Protein AF-A0A4Y9QCZ3-F1 (afdb_monomer_lite)

Sequence (158 aa):
MGTSTTGRGMTRALRVITRSAAVALLLSLLAACGGRSVEAYCETFYGEGQELRQQWIDAGNTEDPFAAMGTIFSAPRDLAAFFDRLEKVAPDDIQPDVAQLRDAFQQQADSMGDTAAGMFSNPLGTALGSLAAGMSTSGASQRVDAYTLENCGPPPTN

Radius of gyration: 27.25 Å; chains: 1; bounding box: 44×69×92 Å

Secondary structure (DSSP, 8-state):
---------SSSTHHHHHHHHHHHHHHHHHHTT----HHHHHHHHHHHHHHHHHHHHHHHH-S-HHHHHHHHHHHHHHHHHHHHHHHHHS-TTTHHHHHHHHHHHHHHHHHHHHHHHHTTT-HHHHHHHHHHHHHHHHHHHHHHHHHHHHHH-SPP--

Structure (mmCIF, N/CA/C/O backbone):
data_AF-A0A4Y9QCZ3-F1
#
_entry.id   AF-A0A4Y9QCZ3-F1
#
loop_
_atom_site.group_PDB
_atom_site.id
_atom_site.type_symbol
_atom_site.label_atom_id
_atom_site.label_alt_id
_atom_site.label_comp_id
_atom_site.label_asym_id
_atom_site.label_entity_id
_atom_site.label_seq_id
_atom_site.pdbx_PDB_ins_code
_atom_site.Cartn_x
_atom_site.Cartn_y
_atom_site.Cartn_z
_atom_site.occupancy
_atom_site.B_iso_or_equiv
_atom_site.auth_seq_id
_atom_site.auth_comp_id
_atom_site.auth_asym_id
_atom_site.auth_atom_id
_atom_site.pdbx_PDB_model_num
ATOM 1 N N . MET A 1 1 ? -20.185 -55.389 62.694 1.00 47.50 1 MET A N 1
ATOM 2 C CA . MET A 1 1 ? -19.005 -54.692 62.134 1.00 47.50 1 MET A CA 1
ATOM 3 C C . MET A 1 1 ? -19.308 -54.355 60.686 1.00 47.50 1 MET A C 1
ATOM 5 O O . MET A 1 1 ? -19.681 -55.258 59.955 1.00 47.50 1 MET A O 1
ATOM 9 N N . GLY A 1 2 ? -19.222 -53.079 60.306 1.00 47.50 2 GLY A N 1
ATOM 10 C CA . GLY A 1 2 ? -19.498 -52.617 58.940 1.00 47.50 2 GLY A CA 1
ATOM 11 C C . GLY A 1 2 ? -20.138 -51.230 58.919 1.00 47.50 2 GLY A C 1
ATOM 12 O O . GLY A 1 2 ? -21.310 -51.096 58.593 1.00 47.50 2 GLY A O 1
ATOM 13 N N . THR A 1 3 ? -19.398 -50.203 59.340 1.00 54.97 3 THR A N 1
ATOM 14 C CA . THR A 1 3 ? -19.832 -48.800 59.276 1.00 54.97 3 THR A CA 1
ATOM 15 C C . THR A 1 3 ? -19.581 -48.244 57.876 1.00 54.97 3 THR A C 1
ATOM 17 O O . THR A 1 3 ? -18.432 -48.159 57.445 1.00 54.97 3 THR A O 1
ATOM 20 N N . SER A 1 4 ? -20.654 -47.859 57.184 1.00 48.97 4 SER A N 1
ATOM 21 C CA . SER A 1 4 ? -20.609 -47.143 55.908 1.00 48.97 4 SER A CA 1
ATOM 22 C C . SER A 1 4 ? -20.496 -45.638 56.166 1.00 48.97 4 SER A C 1
ATOM 24 O O . SER A 1 4 ? -21.405 -45.029 56.731 1.00 48.97 4 SER A O 1
ATOM 26 N N . THR A 1 5 ? -19.373 -45.045 55.759 1.00 58.56 5 THR A N 1
ATOM 27 C CA . THR A 1 5 ? -19.117 -43.600 55.814 1.00 58.56 5 THR A CA 1
ATOM 28 C C . THR A 1 5 ? -18.798 -43.124 54.402 1.00 58.56 5 THR A C 1
ATOM 30 O O . THR A 1 5 ? -17.665 -43.244 53.946 1.00 58.56 5 THR A O 1
ATOM 33 N N . THR A 1 6 ? -19.771 -42.582 53.671 1.00 57.72 6 THR A N 1
ATOM 34 C CA . THR A 1 6 ? -19.514 -41.853 52.416 1.00 57.72 6 THR A CA 1
ATOM 35 C C . THR A 1 6 ? -20.620 -40.830 52.194 1.00 57.72 6 THR A C 1
ATOM 37 O O . THR A 1 6 ? -21.767 -41.194 51.969 1.00 57.72 6 THR A O 1
ATOM 40 N N . GLY A 1 7 ? -20.291 -39.538 52.270 1.00 54.94 7 GLY A N 1
ATOM 41 C CA . GLY A 1 7 ? -21.268 -38.492 51.955 1.00 54.94 7 GLY A CA 1
ATOM 42 C C . GLY A 1 7 ? -20.922 -37.104 52.476 1.00 54.94 7 GLY A C 1
ATOM 43 O O . GLY A 1 7 ? -21.735 -36.493 53.165 1.00 54.94 7 GLY A O 1
ATOM 44 N N . ARG A 1 8 ? -19.716 -36.585 52.206 1.00 56.34 8 ARG A N 1
ATOM 45 C CA . ARG A 1 8 ? -19.401 -35.176 52.514 1.00 56.34 8 ARG A CA 1
ATOM 46 C C . ARG A 1 8 ? -18.265 -34.608 51.653 1.00 56.34 8 ARG A C 1
ATOM 48 O O . ARG A 1 8 ? -17.274 -34.122 52.175 1.00 56.34 8 ARG A O 1
ATOM 55 N N . GLY A 1 9 ? -18.392 -34.687 50.327 1.00 48.25 9 GLY A N 1
ATOM 56 C CA . GLY A 1 9 ? -17.386 -34.137 49.397 1.00 48.25 9 GLY A CA 1
ATOM 57 C C . GLY A 1 9 ? -17.922 -33.226 48.288 1.00 48.25 9 GLY A C 1
ATOM 58 O O . GLY A 1 9 ? -17.140 -32.560 47.621 1.00 48.25 9 GLY A O 1
ATOM 59 N N . MET A 1 10 ? -19.240 -33.162 48.072 1.00 53.06 10 MET A N 1
ATOM 60 C CA . MET A 1 10 ? -19.773 -32.718 46.773 1.00 53.06 10 MET A CA 1
ATOM 61 C C . MET A 1 10 ? -20.106 -31.219 46.663 1.00 53.06 10 MET A C 1
ATOM 63 O O . MET A 1 10 ? -20.332 -30.722 45.568 1.00 53.06 10 MET A O 1
ATOM 67 N N . THR A 1 11 ? -20.099 -30.457 47.761 1.00 48.97 11 THR A N 1
ATOM 68 C CA . THR A 1 11 ? -20.532 -29.043 47.748 1.00 48.97 11 THR A CA 1
ATOM 69 C C . THR A 1 11 ? -19.410 -28.020 47.547 1.00 48.97 11 THR A C 1
ATOM 71 O O . THR A 1 11 ? -19.700 -26.858 47.266 1.00 48.97 11 THR A O 1
ATOM 74 N N . ARG A 1 12 ? -18.129 -28.409 47.641 1.00 50.56 12 ARG A N 1
ATOM 75 C CA . ARG A 1 12 ? -16.996 -27.479 47.433 1.00 50.56 12 ARG A CA 1
ATOM 76 C C . ARG A 1 12 ? -16.551 -27.357 45.971 1.00 50.56 12 ARG A C 1
ATOM 78 O O . ARG A 1 12 ? -16.079 -26.293 45.588 1.00 50.56 12 ARG A O 1
ATOM 85 N N . ALA A 1 13 ? -16.770 -28.382 45.145 1.00 47.34 13 ALA A N 1
ATOM 86 C CA . ALA A 1 13 ? -16.398 -28.364 43.726 1.00 47.34 13 ALA A CA 1
ATOM 87 C C . ALA A 1 13 ? -17.282 -27.425 42.876 1.00 47.34 13 ALA A C 1
ATOM 89 O O . ALA A 1 13 ? -16.803 -26.813 41.925 1.00 47.34 13 ALA A O 1
ATOM 90 N N . LEU A 1 14 ? -18.550 -27.228 43.258 1.00 46.38 14 LEU A N 1
ATOM 91 C CA . LEU A 1 14 ? -19.509 -26.439 42.470 1.00 46.38 14 LEU A CA 1
ATOM 92 C C . LEU A 1 14 ? -19.228 -24.920 42.453 1.00 46.38 14 LEU A C 1
ATOM 94 O O . LEU A 1 14 ? -19.628 -24.228 41.519 1.00 46.38 14 LEU A O 1
ATOM 98 N N . ARG A 1 15 ? -18.540 -24.381 43.472 1.00 48.78 15 ARG A N 1
ATOM 99 C CA . ARG A 1 15 ? -18.238 -22.935 43.570 1.00 48.78 15 ARG A CA 1
ATOM 100 C C . ARG A 1 15 ? -16.982 -22.511 42.806 1.00 48.78 15 ARG A C 1
ATOM 102 O O . ARG A 1 15 ? -16.810 -21.326 42.543 1.00 48.78 15 ARG A O 1
ATOM 109 N N . VAL A 1 16 ? -16.105 -23.455 42.465 1.00 49.16 16 VAL A N 1
ATOM 110 C CA . VAL A 1 16 ? -14.864 -23.171 41.724 1.00 49.16 16 VAL A CA 1
ATOM 111 C C . VAL A 1 16 ? -15.146 -23.101 40.221 1.00 49.16 16 VAL A C 1
ATOM 113 O O . VAL A 1 16 ? -14.657 -22.200 39.551 1.00 49.16 16 VAL A O 1
ATOM 116 N N . ILE A 1 17 ? -16.033 -23.963 39.715 1.00 51.03 17 ILE A N 1
ATOM 117 C CA . ILE A 1 17 ? -16.371 -24.057 38.284 1.00 51.03 17 ILE A CA 1
ATOM 118 C C . ILE A 1 17 ? -17.104 -22.798 37.781 1.00 51.03 17 ILE A C 1
ATOM 120 O O . ILE A 1 17 ? -16.872 -22.341 36.664 1.00 51.03 17 ILE A O 1
ATOM 124 N N . THR A 1 18 ? -17.938 -22.175 38.618 1.00 48.78 18 THR A N 1
ATOM 125 C CA . THR A 1 18 ? -18.684 -20.955 38.255 1.00 48.78 18 THR A CA 1
ATOM 126 C C . THR A 1 18 ? -17.809 -19.703 38.155 1.00 48.78 18 THR A C 1
ATOM 128 O O . THR A 1 18 ? -18.135 -18.806 37.382 1.00 48.78 18 THR A O 1
ATOM 131 N N . ARG A 1 19 ? -16.673 -19.632 38.866 1.00 51.31 19 ARG A N 1
ATOM 132 C CA . ARG A 1 19 ? -15.735 -18.498 38.745 1.00 51.31 19 ARG A CA 1
ATOM 133 C C . ARG A 1 19 ? -14.851 -18.586 37.499 1.00 51.31 19 ARG A C 1
ATOM 135 O O . ARG A 1 19 ? -14.507 -17.552 36.939 1.00 51.31 19 ARG A O 1
ATOM 142 N N . SER A 1 20 ? -14.528 -19.793 37.036 1.00 52.75 20 SER A N 1
ATOM 143 C CA . SER A 1 20 ? -13.692 -20.009 35.846 1.00 52.75 20 SER A CA 1
ATOM 144 C C . SER A 1 20 ? -14.410 -19.657 34.538 1.00 52.75 20 SER A C 1
ATOM 146 O O . SER A 1 20 ? -13.792 -19.108 33.630 1.00 52.75 20 SER A O 1
ATOM 148 N N . ALA A 1 21 ? -15.720 -19.911 34.453 1.00 56.31 21 ALA A N 1
ATOM 149 C CA . ALA A 1 21 ? -16.506 -19.618 33.252 1.00 56.31 21 ALA A CA 1
ATOM 150 C C . ALA A 1 21 ? -16.6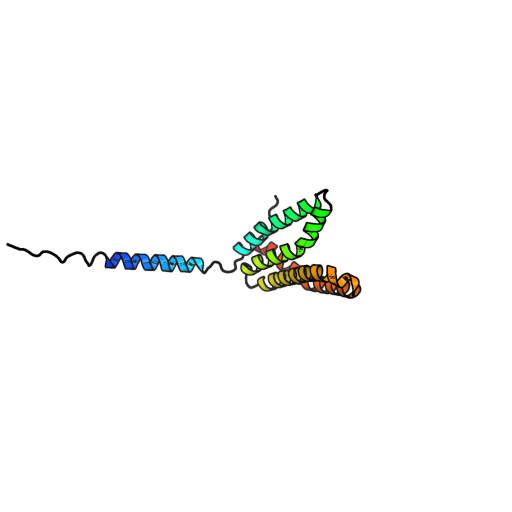58 -18.107 32.982 1.00 56.31 21 ALA A C 1
ATOM 152 O O . ALA A 1 21 ? -16.620 -17.683 31.831 1.00 56.31 21 ALA A O 1
ATOM 153 N N . ALA A 1 22 ? -16.767 -17.282 34.030 1.00 57.75 22 ALA A N 1
ATOM 154 C CA . ALA A 1 22 ? -16.895 -15.830 33.884 1.00 57.75 22 ALA A CA 1
ATOM 155 C C . ALA A 1 22 ? -15.605 -15.168 33.361 1.00 57.75 22 ALA A C 1
ATOM 157 O O . ALA A 1 22 ? -15.672 -14.242 32.558 1.00 57.75 22 ALA A O 1
ATOM 158 N N . VAL A 1 23 ? -14.431 -15.666 33.767 1.00 61.34 23 VAL A N 1
ATOM 159 C CA . VAL A 1 23 ? -13.128 -15.138 33.318 1.00 61.34 23 VAL A CA 1
ATOM 160 C C . VAL A 1 23 ? -12.856 -15.493 31.854 1.00 61.34 23 VAL A C 1
ATOM 162 O O . VAL A 1 23 ? -12.393 -14.642 31.100 1.00 61.34 23 VAL A O 1
ATOM 165 N N . ALA A 1 24 ? -13.201 -16.712 31.428 1.00 60.84 24 ALA A N 1
ATOM 166 C CA . ALA A 1 24 ? -13.066 -17.119 30.029 1.00 60.84 24 ALA A CA 1
ATOM 167 C C . ALA A 1 24 ? -13.975 -16.296 29.097 1.00 60.84 24 ALA A C 1
ATOM 169 O O . ALA A 1 24 ? -13.529 -15.884 28.031 1.00 60.84 24 ALA A O 1
ATOM 170 N N . LEU A 1 25 ? -15.207 -15.993 29.528 1.00 61.00 25 LEU A N 1
ATOM 171 C CA . LEU A 1 25 ? -16.157 -15.195 28.746 1.00 61.00 25 LEU A CA 1
ATOM 172 C C . LEU A 1 25 ? -15.702 -13.729 28.587 1.00 61.00 25 LEU A C 1
ATOM 174 O O . LEU A 1 25 ? -15.846 -13.152 27.509 1.00 61.00 25 LEU A O 1
ATOM 178 N N . LEU A 1 26 ? -15.105 -13.147 29.635 1.00 57.56 26 LEU A N 1
ATOM 179 C CA . LEU A 1 26 ? -14.516 -11.803 29.597 1.00 57.56 26 LEU A CA 1
ATOM 180 C C . LEU A 1 26 ? -13.281 -11.731 28.686 1.00 57.56 26 LEU A C 1
ATOM 182 O O . LEU A 1 26 ? -13.152 -10.772 27.937 1.00 57.56 26 LEU A O 1
ATOM 186 N N . LEU A 1 27 ? -12.419 -12.752 28.672 1.00 57.38 27 LEU A N 1
ATOM 187 C CA . LEU A 1 27 ? -11.259 -12.805 27.768 1.00 57.38 27 LEU A CA 1
ATOM 188 C C . LEU A 1 27 ? -11.662 -12.924 26.287 1.00 57.38 27 LEU A C 1
ATOM 190 O O . LEU A 1 27 ? -11.015 -12.324 25.432 1.00 57.38 27 LEU A O 1
ATOM 194 N N . SER A 1 28 ? -12.757 -13.622 25.971 1.00 57.00 28 SER A N 1
ATOM 195 C CA . SER A 1 28 ? -13.277 -13.699 24.595 1.00 57.00 28 SER A CA 1
ATOM 196 C C . SER A 1 28 ? -13.899 -12.393 24.082 1.00 57.00 28 SER A C 1
ATOM 198 O O . SER A 1 28 ? -13.921 -12.175 22.874 1.00 57.00 28 SER A O 1
ATOM 200 N N . LEU A 1 29 ? -14.357 -11.500 24.969 1.00 55.22 29 LEU A N 1
ATOM 201 C CA . LEU A 1 29 ? -14.878 -10.182 24.580 1.00 55.22 29 LEU A CA 1
ATOM 202 C C . LEU A 1 29 ? -13.762 -9.201 24.179 1.00 55.22 29 LEU A C 1
ATOM 204 O O . LEU A 1 29 ? -14.001 -8.341 23.337 1.00 55.22 29 LEU A O 1
ATOM 208 N N . LEU A 1 30 ? -12.538 -9.356 24.705 1.00 54.28 30 LEU A N 1
ATOM 209 C CA . LEU A 1 30 ? -11.392 -8.541 24.273 1.00 54.28 30 LEU A CA 1
ATOM 210 C C . LEU A 1 30 ? -10.852 -8.952 22.894 1.00 54.28 30 LEU A C 1
ATOM 212 O O . LEU A 1 30 ? -10.361 -8.099 22.162 1.00 54.28 30 LEU A O 1
ATOM 216 N N . ALA A 1 31 ? -10.984 -10.222 22.500 1.00 53.66 31 ALA A N 1
ATOM 217 C CA . ALA A 1 31 ? -10.540 -10.690 21.182 1.00 53.66 31 ALA A CA 1
ATOM 218 C C . ALA A 1 31 ? -11.441 -10.210 20.024 1.00 53.66 31 ALA A C 1
ATOM 220 O O . ALA A 1 31 ? -11.013 -10.203 18.874 1.00 53.66 31 ALA A O 1
ATOM 221 N N . ALA A 1 32 ? -12.676 -9.789 20.315 1.00 50.22 32 ALA A N 1
ATOM 222 C CA . ALA A 1 32 ? -13.618 -9.267 19.321 1.00 50.22 32 ALA A CA 1
ATOM 223 C C . ALA A 1 32 ? -13.514 -7.743 19.119 1.00 50.22 32 ALA A C 1
ATOM 225 O O . ALA A 1 32 ? -14.195 -7.192 18.259 1.00 50.22 32 ALA A O 1
ATOM 226 N N . CYS A 1 33 ? -12.655 -7.066 19.889 1.00 55.09 33 CYS A N 1
ATOM 227 C CA . CYS A 1 33 ? -12.417 -5.627 19.798 1.00 55.09 33 CYS A CA 1
ATOM 228 C C . CYS A 1 33 ? -11.114 -5.295 19.046 1.00 55.09 33 CYS A C 1
ATOM 230 O O . CYS A 1 33 ? -10.560 -4.217 19.219 1.00 55.09 33 CYS A O 1
ATOM 232 N N . GLY A 1 34 ? -10.629 -6.206 18.192 1.00 57.81 34 GLY A N 1
ATOM 233 C CA . GLY A 1 34 ? -9.600 -5.931 17.175 1.00 57.81 34 GLY A CA 1
ATOM 234 C C . GLY A 1 34 ? -10.177 -5.214 15.949 1.00 57.81 34 GLY A C 1
ATOM 235 O O . GLY A 1 34 ? -9.813 -5.517 14.817 1.00 57.81 34 GLY A O 1
ATOM 236 N N . GLY A 1 35 ? -11.168 -4.353 16.181 1.00 67.50 35 GLY A N 1
ATOM 237 C CA . GLY A 1 35 ? -11.879 -3.605 15.160 1.00 67.50 35 GLY A CA 1
ATOM 238 C C . GLY A 1 35 ? -11.122 -2.327 14.855 1.00 67.50 35 GLY A C 1
ATOM 239 O O . GLY A 1 35 ? -10.744 -1.614 15.779 1.00 67.50 35 GLY A O 1
ATOM 240 N N . ARG A 1 36 ? -10.897 -2.098 13.561 1.00 84.31 36 ARG A N 1
ATOM 241 C CA . ARG A 1 36 ? -10.605 -0.814 12.916 1.00 84.31 36 ARG A CA 1
ATOM 242 C C . ARG A 1 36 ? -10.348 0.346 13.880 1.00 84.31 36 ARG A C 1
ATOM 244 O O . ARG A 1 36 ? -11.278 0.876 14.488 1.00 84.31 36 ARG A O 1
ATOM 251 N N . SER A 1 37 ? -9.090 0.740 14.012 1.00 92.44 37 SER A N 1
ATOM 252 C CA . SER A 1 37 ? -8.679 1.821 14.901 1.00 92.44 37 SER A CA 1
ATOM 253 C C . SER A 1 37 ? -7.581 2.647 14.253 1.00 92.44 37 SER A C 1
ATOM 255 O O . SER A 1 37 ? -6.821 2.149 13.424 1.00 92.44 37 SER A O 1
ATOM 257 N N . VAL A 1 38 ? -7.492 3.916 14.652 1.00 92.94 38 VAL A N 1
ATOM 258 C CA . VAL A 1 38 ? -6.416 4.811 14.216 1.00 92.94 38 VAL A CA 1
ATOM 259 C C . VAL A 1 38 ? -5.053 4.209 14.558 1.00 92.94 38 VAL A C 1
ATOM 261 O O . VAL A 1 38 ? -4.174 4.175 13.708 1.00 92.94 38 VAL A O 1
ATOM 264 N N . GLU A 1 39 ? -4.903 3.655 15.764 1.00 91.25 39 GLU A N 1
ATOM 265 C CA . GLU A 1 39 ? -3.657 3.027 16.214 1.00 91.25 39 GLU A CA 1
ATOM 266 C C . GLU A 1 39 ? -3.224 1.882 15.282 1.00 91.25 39 GLU A C 1
ATOM 268 O O . GLU A 1 39 ? -2.101 1.879 14.783 1.00 91.25 39 GLU A O 1
ATOM 273 N N . ALA A 1 40 ? -4.137 0.946 14.983 1.00 92.00 40 ALA A N 1
ATOM 274 C CA . ALA A 1 40 ? -3.853 -0.201 14.121 1.00 92.00 40 ALA A CA 1
ATOM 275 C C . ALA A 1 40 ? -3.602 0.222 12.666 1.00 92.00 40 ALA A C 1
ATOM 277 O O . ALA A 1 40 ? -2.757 -0.360 11.981 1.00 92.00 40 ALA A O 1
ATOM 278 N N . TYR A 1 41 ? -4.309 1.255 12.199 1.00 93.94 41 TYR A N 1
ATOM 279 C CA . TYR A 1 41 ? -4.061 1.876 10.904 1.00 93.94 41 TYR A CA 1
ATOM 280 C C . TYR A 1 41 ? -2.645 2.460 10.830 1.00 93.94 41 TYR A C 1
ATOM 282 O O . TYR A 1 41 ? -1.902 2.117 9.914 1.00 93.94 41 TYR A O 1
ATOM 290 N N . CYS A 1 42 ? -2.240 3.281 11.802 1.00 93.19 42 CYS A N 1
ATOM 291 C CA . CYS A 1 42 ? -0.922 3.914 11.822 1.00 93.19 42 CYS A CA 1
ATOM 292 C C . CYS A 1 42 ? 0.214 2.889 11.960 1.00 93.19 42 CYS A C 1
ATOM 294 O O . CYS A 1 42 ? 1.231 3.007 11.273 1.00 93.19 42 CYS A O 1
ATOM 296 N N . GLU A 1 43 ? 0.031 1.863 12.799 1.00 92.19 43 GLU A N 1
ATOM 297 C CA . GLU A 1 43 ? 0.976 0.750 12.942 1.00 92.19 43 GLU A CA 1
ATOM 298 C C . GLU A 1 43 ? 1.161 0.007 11.614 1.00 92.19 43 GLU A C 1
ATOM 300 O O . GLU A 1 43 ? 2.291 -0.216 11.184 1.00 92.19 43 GLU A O 1
ATOM 305 N N . THR A 1 44 ? 0.067 -0.305 10.917 1.00 92.38 44 THR A N 1
ATOM 306 C CA . THR A 1 44 ? 0.127 -0.978 9.610 1.00 92.38 44 THR A CA 1
ATOM 307 C C . THR A 1 44 ? 0.763 -0.075 8.553 1.00 92.38 44 THR A C 1
ATOM 309 O O . THR A 1 44 ? 1.639 -0.511 7.806 1.00 92.38 44 THR A O 1
ATOM 312 N N . PHE A 1 45 ? 0.369 1.203 8.508 1.00 91.50 45 PHE A N 1
ATOM 313 C CA . PHE A 1 45 ? 0.842 2.156 7.508 1.00 91.50 45 PHE A CA 1
ATOM 314 C C . PHE A 1 45 ? 2.350 2.402 7.611 1.00 91.50 45 PHE A C 1
ATOM 316 O O . PHE A 1 45 ? 3.046 2.385 6.596 1.00 91.50 45 PHE A O 1
ATOM 323 N N . TYR A 1 46 ? 2.877 2.616 8.820 1.00 89.81 46 TYR A N 1
ATOM 324 C CA . TYR A 1 46 ? 4.309 2.860 9.010 1.00 89.81 46 TYR A CA 1
ATOM 325 C C . TYR A 1 46 ? 5.137 1.599 9.201 1.00 89.81 46 TYR A C 1
ATOM 327 O O . TYR A 1 46 ? 6.302 1.613 8.823 1.00 89.81 46 TYR A O 1
ATOM 335 N N . GLY A 1 47 ? 4.580 0.521 9.746 1.00 88.31 47 GLY A N 1
ATOM 336 C CA . GLY A 1 47 ? 5.287 -0.749 9.865 1.00 88.31 47 GLY A CA 1
ATOM 337 C C . GLY A 1 47 ? 5.498 -1.379 8.493 1.00 88.31 47 GLY A C 1
ATOM 338 O O . GLY A 1 47 ? 6.614 -1.421 7.976 1.00 88.31 47 GLY A O 1
ATOM 339 N N . GLU A 1 48 ? 4.410 -1.815 7.862 1.00 87.94 48 GLU A N 1
ATOM 340 C CA . GLU A 1 48 ? 4.488 -2.514 6.578 1.00 87.94 48 GLU A CA 1
ATOM 341 C C . GLU A 1 48 ? 4.837 -1.571 5.419 1.00 87.94 48 GLU A C 1
ATOM 343 O O . GLU A 1 48 ? 5.582 -1.941 4.510 1.00 87.94 48 GLU A O 1
ATOM 348 N N . GLY A 1 49 ? 4.336 -0.332 5.446 1.00 83.19 49 GLY A N 1
ATOM 349 C CA . GLY A 1 49 ? 4.604 0.637 4.383 1.00 83.19 49 GLY A CA 1
ATOM 350 C C . GLY A 1 49 ? 6.070 1.076 4.322 1.00 83.19 49 GLY A C 1
ATOM 351 O O . GLY A 1 49 ? 6.566 1.383 3.235 1.00 83.19 49 GLY A O 1
ATOM 352 N N . GLN A 1 50 ? 6.795 1.074 5.449 1.00 84.62 50 GLN A N 1
ATOM 353 C CA . GLN A 1 50 ? 8.241 1.320 5.434 1.00 84.62 50 GLN A CA 1
ATOM 354 C C . GLN A 1 50 ? 9.019 0.154 4.840 1.00 84.62 50 GLN A C 1
ATOM 356 O O . GLN A 1 50 ? 9.937 0.398 4.059 1.00 84.62 50 GLN A O 1
ATOM 361 N N . GLU A 1 51 ? 8.648 -1.085 5.165 1.00 85.31 51 GLU A N 1
ATOM 362 C CA . GLU A 1 51 ? 9.279 -2.260 4.565 1.00 85.31 51 GLU A CA 1
ATOM 363 C C . GLU A 1 51 ? 9.107 -2.235 3.045 1.00 85.31 51 GLU A C 1
ATOM 365 O O . GLU A 1 51 ? 10.085 -2.347 2.305 1.00 85.31 51 GLU A O 1
ATOM 370 N N . LEU A 1 52 ? 7.881 -1.973 2.579 1.00 84.12 52 LEU A N 1
ATOM 371 C CA . LEU A 1 52 ? 7.593 -1.831 1.158 1.00 84.12 52 LEU A CA 1
ATOM 372 C C . LEU A 1 52 ? 8.431 -0.702 0.543 1.00 84.12 52 LEU A C 1
ATOM 374 O O . LEU A 1 52 ? 9.104 -0.901 -0.459 1.00 84.12 52 LEU A O 1
ATOM 378 N N . ARG A 1 53 ? 8.474 0.482 1.164 1.00 82.19 53 ARG A N 1
ATOM 379 C CA . ARG A 1 53 ? 9.293 1.600 0.673 1.00 82.19 53 ARG A CA 1
ATOM 380 C C . ARG A 1 53 ? 10.773 1.230 0.571 1.00 82.19 53 ARG A C 1
ATOM 382 O O . ARG A 1 53 ? 11.407 1.588 -0.419 1.00 82.19 53 ARG A O 1
ATOM 389 N N . GLN A 1 54 ? 11.316 0.533 1.564 1.00 85.31 54 GLN A N 1
ATOM 390 C CA . GLN A 1 54 ? 12.719 0.137 1.568 1.00 85.31 54 GLN A CA 1
ATOM 391 C C . GLN A 1 54 ? 13.018 -0.854 0.444 1.00 85.31 54 GLN A C 1
ATOM 393 O O . GLN A 1 54 ? 13.974 -0.643 -0.294 1.00 85.31 54 GLN A O 1
ATOM 398 N N . GLN A 1 55 ? 12.153 -1.853 0.231 1.00 84.44 55 GLN A N 1
ATOM 399 C CA . GLN A 1 55 ? 12.287 -2.797 -0.885 1.00 84.44 55 GLN A CA 1
ATOM 400 C C . GLN A 1 55 ? 12.364 -2.077 -2.240 1.00 84.44 55 GLN A C 1
ATOM 402 O O . GLN A 1 55 ? 13.130 -2.471 -3.118 1.00 84.44 55 GLN A O 1
ATOM 407 N N . TRP A 1 56 ? 11.608 -0.991 -2.411 1.00 80.50 56 TRP A N 1
ATOM 408 C CA . TRP A 1 56 ? 11.620 -0.205 -3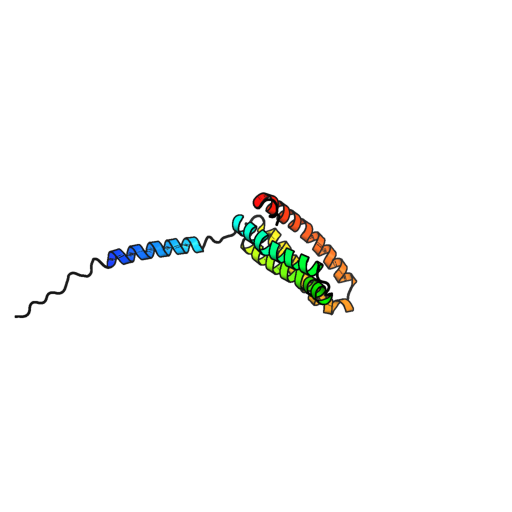.644 1.00 80.50 56 TRP A CA 1
ATOM 409 C C . TRP A 1 56 ? 12.846 0.700 -3.767 1.00 80.50 56 TRP A C 1
ATOM 411 O O . TRP A 1 56 ? 13.376 0.852 -4.866 1.00 80.50 56 TRP A O 1
ATOM 421 N N . ILE A 1 57 ? 13.317 1.288 -2.662 1.00 82.75 57 ILE A N 1
ATOM 422 C CA . ILE A 1 57 ? 14.587 2.029 -2.631 1.00 82.75 57 ILE A CA 1
ATOM 423 C C . ILE A 1 57 ? 15.736 1.090 -3.008 1.00 82.75 57 ILE A C 1
ATOM 425 O O . ILE A 1 57 ? 16.549 1.427 -3.867 1.00 82.75 57 ILE A O 1
ATOM 429 N N . ASP A 1 58 ? 15.775 -0.103 -2.421 1.00 84.56 58 ASP A N 1
ATOM 430 C CA . ASP A 1 58 ? 16.802 -1.110 -2.685 1.00 84.56 58 ASP A CA 1
ATOM 431 C C . ASP A 1 58 ? 16.750 -1.584 -4.144 1.00 84.56 58 ASP A C 1
ATOM 433 O O . ASP A 1 58 ? 17.784 -1.662 -4.809 1.00 84.56 58 ASP A O 1
ATOM 437 N N . ALA A 1 59 ? 15.548 -1.801 -4.689 1.00 81.56 59 ALA A N 1
ATOM 438 C CA . ALA A 1 59 ? 15.360 -2.114 -6.104 1.00 81.56 59 ALA A CA 1
ATOM 439 C C . ALA A 1 59 ? 15.748 -0.960 -7.043 1.00 81.56 59 ALA A C 1
ATOM 441 O O . ALA A 1 59 ? 16.158 -1.209 -8.171 1.00 81.56 59 ALA A O 1
ATOM 442 N N . GLY A 1 60 ? 15.648 0.296 -6.602 1.00 78.56 60 GLY A N 1
ATOM 443 C CA . GLY A 1 60 ? 16.139 1.455 -7.353 1.00 78.56 60 GLY A CA 1
ATOM 444 C C . GLY A 1 60 ? 17.665 1.598 -7.331 1.00 78.56 60 GLY A C 1
ATOM 445 O O . GLY A 1 60 ? 18.234 2.196 -8.241 1.00 78.56 60 GLY A O 1
ATOM 446 N N . ASN A 1 61 ? 18.324 1.034 -6.316 1.00 84.38 61 ASN A N 1
ATOM 447 C CA . ASN A 1 61 ? 19.777 1.072 -6.135 1.00 84.38 61 ASN A CA 1
ATOM 448 C C . ASN A 1 61 ? 20.498 -0.170 -6.686 1.00 84.38 61 ASN A C 1
ATOM 450 O O . ASN A 1 61 ? 21.728 -0.211 -6.677 1.00 84.38 61 ASN A O 1
ATOM 454 N N . THR A 1 62 ? 19.765 -1.194 -7.131 1.00 82.44 62 THR A N 1
ATOM 455 C CA . THR A 1 62 ? 20.366 -2.416 -7.676 1.00 82.44 62 THR A CA 1
ATOM 456 C C . THR A 1 62 ? 20.982 -2.173 -9.056 1.00 82.44 62 THR A C 1
ATOM 458 O O . THR A 1 62 ? 20.397 -1.509 -9.912 1.00 82.44 62 THR A O 1
ATOM 461 N N . GLU A 1 63 ? 22.157 -2.754 -9.301 1.00 85.56 63 GLU A N 1
ATOM 462 C CA . GLU A 1 63 ? 22.793 -2.752 -10.627 1.00 85.56 63 GLU A CA 1
ATOM 463 C C . GLU A 1 63 ? 22.208 -3.837 -11.554 1.00 85.56 63 GLU A C 1
ATOM 465 O O . GLU A 1 63 ? 22.523 -3.862 -12.744 1.00 85.56 63 GLU A O 1
ATOM 470 N N . ASP A 1 64 ? 21.357 -4.732 -11.032 1.00 84.06 64 ASP A N 1
ATOM 471 C CA . ASP A 1 64 ? 20.710 -5.791 -11.811 1.00 84.06 64 ASP A CA 1
ATOM 472 C C . ASP A 1 64 ? 19.407 -5.292 -12.473 1.00 84.06 64 ASP A C 1
ATOM 474 O O . ASP A 1 64 ? 18.377 -5.140 -11.802 1.00 84.06 64 ASP A O 1
ATOM 478 N N . PRO A 1 65 ? 19.394 -5.096 -13.805 1.00 73.81 65 PRO A N 1
ATOM 479 C CA . PRO A 1 65 ? 18.218 -4.599 -14.508 1.00 73.81 65 PRO A CA 1
ATOM 480 C C . PRO A 1 65 ? 17.027 -5.566 -14.451 1.00 73.81 65 PRO A C 1
ATOM 482 O O . PRO A 1 65 ? 15.884 -5.116 -14.528 1.00 73.81 65 PRO A O 1
ATOM 485 N N . PHE A 1 66 ? 17.249 -6.878 -14.301 1.00 76.00 66 PHE A N 1
ATOM 486 C CA . PHE A 1 66 ? 16.159 -7.851 -14.189 1.00 76.00 66 PHE A CA 1
ATOM 487 C C . PHE A 1 66 ? 15.520 -7.827 -12.803 1.00 76.00 66 PHE A C 1
ATOM 489 O O . PHE A 1 66 ? 14.298 -7.951 -12.702 1.00 76.00 66 PHE A O 1
ATOM 496 N N . ALA A 1 67 ? 16.316 -7.614 -11.753 1.00 76.38 67 ALA A N 1
ATOM 497 C CA . ALA A 1 67 ? 15.806 -7.430 -10.397 1.00 76.38 67 ALA A CA 1
ATOM 498 C C . ALA A 1 67 ? 14.961 -6.151 -10.294 1.00 76.38 67 ALA A C 1
ATOM 500 O O . ALA A 1 67 ? 13.816 -6.211 -9.848 1.00 76.38 67 ALA A O 1
ATOM 501 N N . ALA A 1 68 ? 15.475 -5.024 -10.803 1.00 76.44 68 ALA A N 1
ATOM 502 C CA . ALA A 1 68 ? 14.738 -3.760 -10.847 1.00 76.44 68 ALA A CA 1
ATOM 503 C C . ALA A 1 68 ? 13.414 -3.900 -11.619 1.00 76.44 68 ALA A C 1
ATOM 505 O O . ALA A 1 68 ? 12.360 -3.446 -11.171 1.00 76.44 68 ALA A O 1
ATOM 506 N N . MET A 1 69 ? 13.449 -4.586 -12.766 1.00 70.25 69 MET A N 1
ATOM 507 C CA . MET A 1 69 ? 12.262 -4.826 -13.582 1.00 70.25 69 MET A CA 1
ATOM 508 C C . MET A 1 69 ? 11.241 -5.728 -12.869 1.00 70.25 69 MET A C 1
ATOM 510 O O . MET A 1 69 ? 10.045 -5.449 -12.920 1.00 70.25 69 MET A O 1
ATOM 514 N N . GLY A 1 70 ? 11.692 -6.770 -12.164 1.00 76.06 70 GLY A N 1
ATOM 515 C CA . GLY A 1 70 ? 10.832 -7.637 -11.356 1.00 76.06 70 GLY A CA 1
ATOM 516 C C . GLY A 1 70 ? 10.063 -6.870 -10.278 1.00 76.06 70 GLY A C 1
ATOM 517 O O . GLY A 1 70 ? 8.848 -7.033 -10.176 1.00 76.06 70 GLY A O 1
ATOM 518 N N . THR A 1 71 ? 10.737 -5.975 -9.550 1.00 79.00 71 THR A N 1
ATOM 519 C CA . THR A 1 71 ? 10.096 -5.123 -8.534 1.00 79.00 71 THR A CA 1
ATOM 520 C C . THR A 1 71 ? 9.082 -4.159 -9.146 1.00 79.00 71 THR A C 1
ATOM 522 O O . THR A 1 71 ? 8.002 -3.979 -8.595 1.00 79.00 71 THR A O 1
ATOM 525 N N . ILE A 1 72 ? 9.368 -3.581 -10.318 1.00 74.12 72 ILE A N 1
ATOM 526 C CA . ILE A 1 72 ? 8.417 -2.700 -11.023 1.00 74.12 72 ILE A CA 1
ATOM 527 C C . ILE A 1 72 ? 7.150 -3.458 -11.455 1.00 74.12 72 ILE A C 1
ATOM 529 O O . ILE A 1 72 ? 6.063 -2.879 -11.481 1.00 74.12 72 ILE A O 1
ATOM 533 N N . PHE A 1 73 ? 7.263 -4.745 -11.795 1.00 76.81 73 PHE A N 1
ATOM 534 C CA . PHE A 1 73 ? 6.107 -5.563 -12.168 1.00 76.81 73 PHE A CA 1
ATOM 535 C C . PHE A 1 73 ? 5.323 -6.105 -10.963 1.00 76.81 73 PHE A C 1
ATOM 537 O O . PHE A 1 73 ? 4.108 -6.276 -11.075 1.00 76.81 73 PHE A O 1
ATOM 544 N N . SER A 1 74 ? 5.968 -6.378 -9.823 1.00 83.38 74 SER A N 1
ATOM 545 C CA . SER A 1 74 ? 5.272 -6.834 -8.605 1.00 83.38 74 SER A CA 1
ATOM 546 C C . SER A 1 74 ? 4.625 -5.684 -7.833 1.00 83.38 74 SER A C 1
ATOM 548 O O . SER A 1 74 ? 3.572 -5.857 -7.223 1.00 83.38 74 SER A O 1
ATOM 550 N N . ALA A 1 75 ? 5.213 -4.499 -7.948 1.00 85.00 75 ALA A N 1
ATOM 551 C CA . ALA A 1 75 ? 4.848 -3.250 -7.307 1.00 85.00 75 ALA A CA 1
ATOM 552 C C . ALA A 1 75 ? 3.335 -3.003 -7.121 1.00 85.00 75 ALA A C 1
ATOM 554 O O . ALA A 1 75 ? 2.906 -2.804 -5.981 1.00 85.00 75 ALA A O 1
ATOM 555 N N . PRO A 1 76 ? 2.485 -3.034 -8.170 1.00 86.44 76 PRO A N 1
ATOM 556 C CA . PRO A 1 76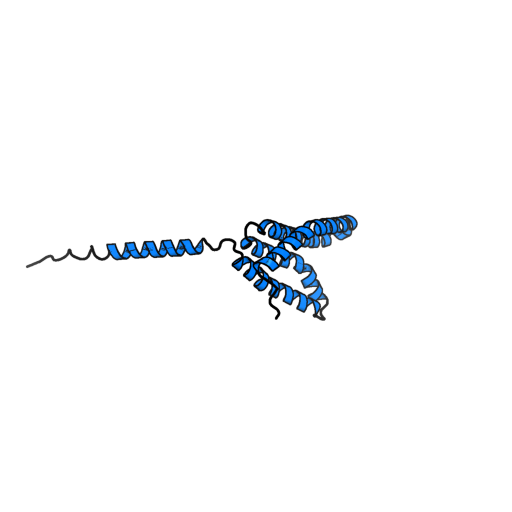 ? 1.054 -2.786 -7.989 1.00 86.44 76 PRO A CA 1
ATOM 557 C C . PRO A 1 76 ? 0.353 -3.884 -7.189 1.00 86.44 76 PRO A C 1
ATOM 559 O O . PRO A 1 76 ? -0.559 -3.594 -6.424 1.00 86.44 76 PRO A O 1
ATOM 562 N N . ARG A 1 77 ? 0.787 -5.143 -7.319 1.00 89.00 77 ARG A N 1
ATOM 563 C CA . ARG A 1 77 ? 0.232 -6.259 -6.543 1.00 89.00 77 ARG A CA 1
ATOM 564 C C . ARG A 1 77 ? 0.623 -6.151 -5.073 1.00 89.00 77 ARG A C 1
ATOM 566 O O . ARG A 1 77 ? -0.223 -6.368 -4.210 1.00 89.00 77 ARG A O 1
ATOM 573 N N . ASP A 1 78 ? 1.873 -5.795 -4.799 1.00 90.56 78 ASP A N 1
ATOM 574 C CA . ASP A 1 78 ? 2.361 -5.626 -3.431 1.00 90.56 78 ASP A CA 1
ATOM 575 C C . ASP A 1 78 ? 1.648 -4.443 -2.750 1.00 90.56 78 ASP A C 1
ATOM 577 O O . ASP A 1 78 ? 1.213 -4.554 -1.603 1.00 90.56 78 ASP A O 1
ATOM 581 N N . LEU A 1 79 ? 1.413 -3.350 -3.490 1.00 89.19 79 LEU A N 1
ATOM 582 C CA . LEU A 1 79 ? 0.595 -2.223 -3.033 1.00 89.19 79 LEU A CA 1
ATOM 583 C C . LEU A 1 79 ? -0.868 -2.618 -2.807 1.00 89.19 79 LEU A C 1
ATOM 585 O O . LEU A 1 79 ? -1.425 -2.275 -1.768 1.00 89.19 79 LEU A O 1
ATOM 589 N N . ALA A 1 80 ? -1.495 -3.364 -3.720 1.00 93.06 80 ALA A N 1
ATOM 590 C CA . ALA A 1 80 ? -2.868 -3.841 -3.539 1.00 93.06 80 ALA A CA 1
ATOM 591 C C . ALA A 1 80 ? -3.004 -4.698 -2.269 1.00 93.06 80 ALA A C 1
ATOM 593 O O . ALA A 1 80 ? -3.935 -4.506 -1.489 1.00 93.06 80 ALA A O 1
ATOM 594 N N . ALA A 1 81 ? -2.042 -5.591 -2.015 1.00 94.25 81 ALA A N 1
ATOM 595 C CA . ALA A 1 81 ? -2.006 -6.403 -0.802 1.00 94.25 81 ALA A CA 1
ATOM 596 C C . ALA A 1 81 ? -1.796 -5.560 0.469 1.00 94.25 81 ALA A C 1
ATOM 598 O O . ALA A 1 81 ? -2.435 -5.819 1.489 1.00 94.25 81 ALA A O 1
ATOM 599 N N . PHE A 1 82 ? -0.935 -4.541 0.411 1.00 94.19 82 PHE A N 1
ATOM 600 C CA . PHE A 1 82 ? -0.750 -3.586 1.504 1.00 94.19 82 PHE A CA 1
ATOM 601 C C . PHE A 1 82 ? -2.048 -2.826 1.814 1.00 94.19 82 PHE A C 1
ATOM 603 O O . PHE A 1 82 ? -2.494 -2.813 2.961 1.00 94.19 82 PHE A O 1
ATOM 610 N N . PHE A 1 83 ? -2.702 -2.252 0.800 1.00 94.94 83 PHE A N 1
ATOM 611 C CA . PHE A 1 83 ? -3.944 -1.503 0.991 1.00 94.94 83 PHE A CA 1
ATOM 612 C C . PHE A 1 83 ? -5.117 -2.395 1.427 1.00 94.94 83 PHE A C 1
ATOM 614 O O . PHE A 1 83 ? -5.946 -1.936 2.204 1.00 94.94 83 PHE A O 1
ATOM 621 N N . ASP A 1 84 ? -5.165 -3.671 1.030 1.00 95.94 84 ASP A N 1
ATOM 622 C CA . ASP A 1 84 ? -6.137 -4.647 1.556 1.00 95.94 84 ASP A CA 1
ATOM 623 C C . ASP A 1 84 ? -5.967 -4.887 3.067 1.00 95.94 84 ASP A C 1
ATOM 625 O O . ASP A 1 84 ? -6.950 -4.956 3.811 1.00 95.94 84 ASP A O 1
ATOM 629 N N . ARG A 1 85 ? -4.725 -4.988 3.557 1.00 94.31 85 ARG A N 1
ATOM 630 C CA . ARG A 1 85 ? -4.462 -5.100 5.001 1.00 94.31 85 ARG A CA 1
ATOM 631 C C . ARG A 1 85 ? -4.791 -3.804 5.727 1.00 94.31 85 ARG A C 1
ATOM 633 O O . ARG A 1 85 ? -5.467 -3.843 6.754 1.00 94.31 85 ARG A O 1
ATOM 640 N N . LEU A 1 86 ? -4.393 -2.672 5.154 1.00 93.75 86 LEU A N 1
ATOM 641 C CA . LEU A 1 86 ? -4.678 -1.353 5.701 1.00 93.75 86 LEU A CA 1
ATOM 642 C C . LEU A 1 86 ? -6.189 -1.096 5.809 1.00 93.75 86 LEU A C 1
ATOM 644 O O . LEU A 1 86 ? -6.655 -0.605 6.827 1.00 93.75 86 LEU A O 1
ATOM 648 N N . GLU A 1 87 ? -6.984 -1.493 4.816 1.00 95.88 87 GLU A N 1
ATOM 649 C CA . GLU A 1 87 ? -8.445 -1.341 4.812 1.00 95.88 87 GLU A CA 1
ATOM 650 C C . GLU A 1 87 ? -9.136 -2.135 5.932 1.00 95.88 87 GLU A C 1
ATOM 652 O O . GLU A 1 87 ? -10.155 -1.708 6.484 1.00 95.88 87 GLU A O 1
ATOM 657 N N . LYS A 1 88 ? -8.595 -3.304 6.291 1.00 94.94 88 LYS A N 1
ATOM 658 C CA . LYS A 1 88 ? -9.145 -4.142 7.370 1.00 94.94 88 LYS A CA 1
ATOM 659 C C . LYS A 1 88 ? -9.019 -3.473 8.734 1.00 94.94 88 LYS A C 1
ATOM 661 O O . LYS A 1 88 ? -9.870 -3.705 9.593 1.00 94.94 88 LYS A O 1
ATOM 666 N N . VAL A 1 89 ? -7.999 -2.637 8.911 1.00 95.62 89 VAL A N 1
ATOM 667 C CA . VAL A 1 89 ? -7.731 -1.893 10.149 1.00 95.62 89 VAL A CA 1
ATOM 668 C C . VAL A 1 89 ? -8.105 -0.411 10.061 1.00 95.62 89 VAL A C 1
ATOM 670 O O . VAL A 1 89 ? -8.141 0.261 11.089 1.00 95.62 89 VAL A O 1
ATOM 673 N N . ALA A 1 90 ? -8.417 0.094 8.866 1.00 95.62 90 ALA A N 1
ATOM 674 C CA . ALA A 1 90 ? -8.795 1.480 8.634 1.00 95.62 90 ALA A CA 1
ATOM 675 C C . ALA A 1 90 ? -10.125 1.819 9.324 1.00 95.62 90 ALA A C 1
ATOM 677 O O . ALA A 1 90 ? -11.100 1.083 9.148 1.00 95.62 90 ALA A O 1
ATOM 678 N N . PRO A 1 91 ? -10.197 2.931 10.073 1.00 93.81 91 PRO A N 1
ATOM 679 C CA . PRO A 1 91 ? -11.454 3.459 10.595 1.00 93.81 91 PRO A CA 1
ATOM 680 C C . PRO A 1 91 ? -12.473 3.751 9.483 1.00 93.81 91 PRO A C 1
ATOM 682 O O . PRO A 1 91 ? -12.108 3.990 8.332 1.00 93.81 91 PRO A O 1
ATOM 685 N N . ASP A 1 92 ? -13.765 3.709 9.817 1.00 93.88 92 ASP A N 1
ATOM 686 C CA . ASP A 1 92 ? -14.856 3.735 8.827 1.00 93.88 92 ASP A CA 1
ATOM 687 C C . ASP A 1 92 ? -14.927 5.030 7.992 1.00 93.88 92 ASP A C 1
ATOM 689 O O . ASP A 1 92 ? -15.532 5.034 6.921 1.00 93.88 92 ASP A O 1
ATOM 693 N N . ASP A 1 93 ? -14.319 6.120 8.459 1.00 93.62 93 ASP A N 1
ATOM 694 C CA . ASP A 1 93 ? -14.257 7.405 7.759 1.00 93.62 93 ASP A CA 1
ATOM 695 C C . ASP A 1 93 ? -13.260 7.409 6.590 1.00 93.62 93 ASP A C 1
ATOM 697 O O . ASP A 1 93 ? -13.572 7.966 5.538 1.00 93.62 93 ASP A O 1
ATOM 701 N N . ILE A 1 94 ? -12.099 6.761 6.742 1.00 95.81 94 ILE A N 1
ATOM 702 C CA . ILE A 1 94 ? -11.050 6.683 5.712 1.00 95.81 94 ILE A CA 1
ATOM 703 C C . ILE A 1 94 ? -11.050 5.355 4.947 1.00 95.81 94 ILE A C 1
ATOM 705 O O . ILE A 1 94 ? -10.552 5.276 3.824 1.00 95.81 94 ILE A O 1
ATOM 709 N N . GLN A 1 95 ? -11.647 4.302 5.508 1.00 95.75 95 GLN A N 1
ATOM 710 C CA . GLN A 1 95 ? -11.728 2.983 4.885 1.00 95.75 95 GLN A CA 1
ATOM 711 C C . GLN A 1 95 ? -12.195 2.975 3.415 1.00 95.75 95 GLN A C 1
ATOM 713 O O . GLN A 1 95 ? -11.564 2.258 2.634 1.00 95.75 95 GLN A O 1
ATOM 718 N N . PRO A 1 96 ? -13.228 3.729 2.980 1.00 96.06 96 PRO A N 1
ATOM 719 C CA . PRO A 1 96 ? -13.627 3.718 1.571 1.00 96.06 96 PRO A CA 1
ATOM 720 C C . PRO A 1 96 ? -12.543 4.277 0.640 1.00 96.06 96 PRO A C 1
ATOM 722 O O . PRO A 1 96 ? -12.402 3.805 -0.488 1.00 96.06 96 PRO A O 1
ATOM 725 N N . ASP A 1 97 ? -11.744 5.237 1.106 1.00 96.56 97 ASP A N 1
ATOM 726 C CA . ASP A 1 97 ? -10.635 5.795 0.329 1.00 96.56 97 ASP A CA 1
ATOM 727 C C . ASP A 1 97 ? -9.466 4.809 0.233 1.00 96.56 97 ASP A C 1
ATOM 729 O O . ASP A 1 97 ? -8.870 4.642 -0.833 1.00 96.56 97 ASP A O 1
ATOM 733 N N . VAL A 1 98 ? -9.182 4.095 1.325 1.00 95.44 98 VAL A N 1
ATOM 734 C CA . VAL A 1 98 ? -8.195 3.005 1.349 1.00 95.44 98 VAL A CA 1
ATOM 735 C C . VAL A 1 98 ? -8.618 1.872 0.405 1.00 95.44 98 VAL A C 1
ATOM 737 O O . VAL A 1 98 ? -7.801 1.389 -0.379 1.00 95.44 98 VAL A O 1
ATOM 740 N N . ALA A 1 99 ? -9.902 1.500 0.408 1.00 95.31 99 ALA A N 1
ATOM 741 C CA . ALA A 1 99 ? -10.460 0.507 -0.509 1.00 95.31 99 ALA A CA 1
ATOM 742 C C . ALA A 1 99 ? -10.372 0.961 -1.978 1.00 95.31 99 ALA A C 1
ATOM 744 O O . ALA A 1 99 ? -10.023 0.168 -2.851 1.00 95.31 99 ALA A O 1
ATOM 745 N N . GLN A 1 100 ? -10.616 2.246 -2.260 1.00 94.00 100 GLN A N 1
ATOM 746 C CA . GLN A 1 100 ? -10.457 2.796 -3.608 1.00 94.00 100 GLN A CA 1
ATOM 747 C C . GLN A 1 100 ? -9.004 2.696 -4.100 1.00 94.00 100 GLN A C 1
ATOM 749 O O . GLN A 1 100 ? -8.775 2.374 -5.267 1.00 94.00 100 GLN A O 1
ATOM 754 N N . LEU A 1 101 ? -8.020 2.935 -3.226 1.00 91.31 101 LEU A N 1
ATOM 755 C CA . LEU A 1 101 ? -6.607 2.744 -3.564 1.00 91.31 101 LEU A CA 1
ATOM 756 C C . LEU A 1 101 ? -6.283 1.269 -3.810 1.00 91.31 101 LEU A C 1
ATOM 758 O O . LEU A 1 101 ? -5.668 0.960 -4.830 1.00 91.31 101 LEU A O 1
ATOM 762 N N . ARG A 1 102 ? -6.740 0.361 -2.935 1.00 94.69 102 ARG A N 1
ATOM 763 C CA . ARG A 1 102 ? -6.610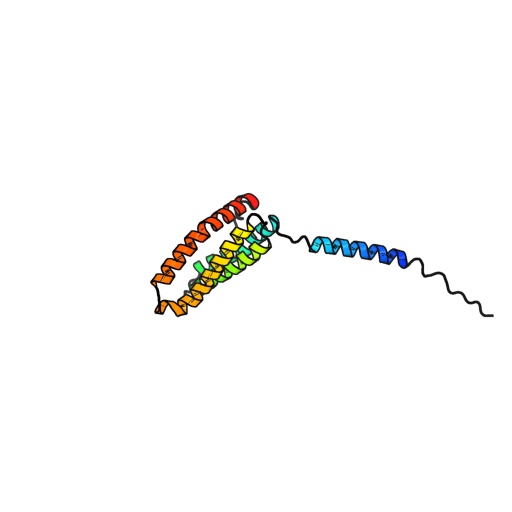 -1.095 -3.125 1.00 94.69 102 ARG A CA 1
ATOM 764 C C . ARG A 1 102 ? -7.112 -1.510 -4.507 1.00 94.69 102 ARG A C 1
ATOM 766 O O . ARG A 1 102 ? -6.380 -2.161 -5.249 1.00 94.69 102 ARG A O 1
ATOM 773 N N . ASP A 1 103 ? -8.329 -1.106 -4.861 1.00 92.31 103 ASP A N 1
ATOM 774 C CA . ASP A 1 103 ? -8.969 -1.489 -6.122 1.00 92.31 103 ASP A CA 1
ATOM 775 C C . ASP A 1 103 ? -8.232 -0.924 -7.335 1.00 92.31 103 ASP A C 1
ATOM 777 O O . ASP A 1 103 ? -8.063 -1.621 -8.334 1.00 92.31 103 ASP A O 1
ATOM 781 N N . ALA A 1 104 ? -7.729 0.307 -7.247 1.00 88.81 104 ALA A N 1
ATOM 782 C CA . ALA A 1 104 ? -6.944 0.898 -8.320 1.00 88.81 104 ALA A CA 1
ATOM 783 C C . ALA A 1 104 ? -5.607 0.174 -8.538 1.00 88.81 104 ALA A C 1
ATOM 785 O O . ALA A 1 104 ? -5.228 -0.078 -9.683 1.00 88.81 104 ALA A O 1
ATOM 786 N N . PHE A 1 105 ? -4.908 -0.209 -7.464 1.00 88.50 105 PHE A N 1
ATOM 787 C CA . PHE A 1 105 ? -3.668 -0.983 -7.571 1.00 88.50 105 PHE A CA 1
ATOM 788 C C . PHE A 1 105 ? -3.915 -2.414 -8.047 1.00 88.50 105 PHE A C 1
ATOM 790 O O . PHE A 1 105 ? -3.147 -2.922 -8.865 1.00 88.50 105 PHE A O 1
ATOM 797 N N . GLN A 1 106 ? -5.014 -3.036 -7.616 1.00 90.69 106 GLN A N 1
ATOM 798 C CA . GLN A 1 106 ? -5.439 -4.340 -8.115 1.00 90.69 106 GLN A CA 1
ATOM 799 C C . GLN A 1 106 ? -5.741 -4.270 -9.617 1.00 90.69 106 GLN A C 1
ATOM 801 O O . GLN A 1 106 ? -5.200 -5.053 -10.393 1.00 90.69 106 GLN A O 1
ATOM 806 N N . GLN A 1 107 ? -6.513 -3.270 -10.051 1.00 86.94 107 GLN A N 1
ATOM 807 C CA . GLN A 1 107 ? -6.815 -3.053 -11.462 1.00 86.94 107 GLN A CA 1
ATOM 808 C C . GLN A 1 107 ? -5.549 -2.783 -12.280 1.00 86.94 107 GLN A C 1
ATOM 810 O O . GLN A 1 107 ? -5.443 -3.250 -13.415 1.00 86.94 107 GLN A O 1
ATOM 815 N N . GLN A 1 108 ? -4.575 -2.059 -11.726 1.00 82.75 108 GLN A N 1
ATOM 816 C CA . GLN A 1 108 ? -3.284 -1.845 -12.371 1.00 82.75 108 GLN A CA 1
ATOM 817 C C . GLN A 1 108 ? -2.483 -3.151 -12.487 1.00 82.75 108 GLN A C 1
ATOM 819 O O . GLN A 1 108 ? -1.925 -3.414 -13.552 1.00 82.75 108 GLN A O 1
ATOM 824 N N . ALA A 1 109 ? -2.456 -3.984 -11.442 1.00 84.81 109 ALA A N 1
ATOM 825 C CA . ALA A 1 109 ? -1.799 -5.291 -11.465 1.00 84.81 109 ALA A CA 1
ATOM 826 C C . ALA A 1 109 ? -2.421 -6.219 -12.523 1.00 84.81 109 ALA A C 1
ATOM 828 O O . ALA A 1 109 ? -1.698 -6.833 -13.313 1.00 84.81 109 ALA A O 1
ATOM 829 N N . ASP A 1 110 ? -3.753 -6.266 -12.581 1.00 85.00 110 ASP A N 1
ATOM 830 C CA . ASP A 1 110 ? -4.504 -7.065 -13.552 1.00 85.00 110 ASP A CA 1
ATOM 831 C C . ASP A 1 110 ? -4.278 -6.538 -14.976 1.00 85.00 110 ASP A C 1
ATOM 833 O O . ASP A 1 110 ? -3.931 -7.294 -15.884 1.00 85.00 110 ASP A O 1
ATOM 837 N N . SER A 1 111 ? -4.337 -5.214 -15.154 1.00 79.00 111 SER A N 1
ATOM 838 C CA . SER A 1 111 ? -4.084 -4.564 -16.443 1.00 79.00 111 SER A CA 1
ATOM 839 C C . SER A 1 111 ? -2.656 -4.775 -16.930 1.00 79.00 111 SER A C 1
ATOM 841 O O . SER A 1 111 ? -2.454 -4.855 -18.133 1.00 79.00 111 SER A O 1
ATOM 843 N N . MET A 1 112 ? -1.648 -4.863 -16.059 1.00 73.81 112 MET A N 1
ATOM 844 C CA . MET A 1 112 ? -0.272 -5.170 -16.475 1.00 73.81 112 MET A CA 1
ATOM 845 C C . MET A 1 112 ? -0.135 -6.616 -16.966 1.00 73.81 112 MET A C 1
ATOM 847 O O . MET A 1 112 ? 0.531 -6.848 -17.978 1.00 73.81 112 MET A O 1
ATOM 851 N N . GLY A 1 113 ? -0.808 -7.565 -16.308 1.00 71.38 113 GLY A N 1
ATOM 852 C CA . GLY A 1 113 ? -0.908 -8.949 -16.778 1.00 71.38 113 GLY A CA 1
ATOM 853 C C . GLY A 1 113 ? -1.608 -9.046 -18.135 1.00 71.38 113 GLY A C 1
ATOM 854 O O . GLY A 1 113 ? -1.089 -9.671 -19.062 1.00 71.38 113 GLY A O 1
ATOM 855 N N . ASP A 1 114 ? -2.729 -8.343 -18.285 1.00 69.44 114 ASP A N 1
ATOM 856 C CA . ASP A 1 114 ? -3.510 -8.316 -19.521 1.00 69.44 114 ASP A CA 1
ATOM 857 C C . ASP A 1 114 ? -2.828 -7.512 -20.634 1.00 69.44 114 ASP A C 1
ATOM 859 O O . ASP A 1 114 ? -2.923 -7.878 -21.800 1.00 69.44 114 ASP A O 1
ATOM 863 N N . THR A 1 115 ? -2.089 -6.444 -20.317 1.00 61.31 115 THR A N 1
ATOM 864 C CA . THR A 1 115 ? -1.351 -5.631 -21.301 1.00 61.31 115 THR A CA 1
ATOM 865 C C . THR A 1 115 ? -0.193 -6.418 -21.899 1.00 61.31 115 THR A C 1
ATOM 867 O O . THR A 1 115 ? 0.061 -6.279 -23.091 1.00 61.31 115 THR A O 1
ATOM 870 N N . ALA A 1 116 ? 0.461 -7.311 -21.151 1.00 59.34 116 ALA A N 1
ATOM 871 C CA . ALA A 1 116 ? 1.444 -8.223 -21.740 1.00 59.34 116 ALA A CA 1
ATOM 872 C C . ALA A 1 116 ? 0.829 -9.094 -22.860 1.00 59.34 116 ALA A C 1
ATOM 874 O O . ALA A 1 116 ? 1.498 -9.391 -23.849 1.00 59.34 116 ALA A O 1
ATOM 875 N N . ALA A 1 117 ? -0.461 -9.434 -22.755 1.00 59.88 117 ALA A N 1
ATOM 876 C CA . ALA A 1 117 ? -1.209 -10.138 -23.798 1.00 59.88 117 ALA A CA 1
ATOM 877 C C . ALA A 1 117 ? -1.841 -9.193 -24.850 1.00 59.88 117 ALA A C 1
ATOM 879 O O . ALA A 1 117 ? -1.910 -9.522 -26.034 1.00 59.88 117 ALA A O 1
ATOM 880 N N . GLY A 1 118 ? -2.295 -8.007 -24.437 1.00 53.12 118 GLY A N 1
ATOM 881 C CA . GLY A 1 118 ? -3.115 -7.070 -25.209 1.00 53.12 118 GLY A CA 1
ATOM 882 C C . GLY A 1 118 ? -2.363 -5.910 -25.871 1.00 53.12 118 GLY A C 1
ATOM 883 O O . GLY A 1 118 ? -2.937 -5.240 -26.731 1.00 53.12 118 GLY A O 1
ATOM 884 N N . MET A 1 119 ? -1.085 -5.679 -25.547 1.00 53.09 119 MET A N 1
ATOM 885 C CA . MET A 1 119 ? -0.241 -4.631 -26.152 1.00 53.09 119 MET A CA 1
ATOM 886 C C . MET A 1 119 ? -0.123 -4.794 -27.671 1.00 53.09 119 MET A C 1
ATOM 888 O O . MET A 1 119 ? -0.057 -3.805 -28.397 1.00 53.09 119 MET A O 1
ATOM 892 N N . PHE A 1 120 ? -0.190 -6.031 -28.165 1.00 54.66 120 PHE A N 1
ATOM 893 C CA . PHE A 1 120 ? -0.239 -6.319 -29.599 1.00 54.66 120 PHE A CA 1
ATOM 894 C C . PHE A 1 120 ? -1.565 -5.914 -30.263 1.00 54.66 120 PHE A C 1
ATOM 896 O O . PHE A 1 120 ? -1.631 -5.836 -31.487 1.00 54.66 120 PHE A O 1
ATOM 903 N N . SER A 1 121 ? -2.612 -5.649 -29.476 1.00 61.44 121 SER A N 1
ATOM 904 C CA . SER A 1 121 ? -3.991 -5.526 -29.958 1.00 61.44 121 SER A CA 1
ATOM 905 C C . SER A 1 121 ? -4.563 -4.105 -29.870 1.00 61.44 121 SER A C 1
ATOM 907 O O . SER A 1 121 ? -5.319 -3.727 -30.758 1.00 61.44 121 SER A O 1
ATOM 909 N N . ASN A 1 122 ? -4.250 -3.309 -28.832 1.00 53.72 122 ASN A N 1
ATOM 910 C CA . ASN A 1 122 ? -4.803 -1.946 -28.674 1.00 53.72 122 ASN A CA 1
ATOM 911 C C . ASN A 1 122 ? -3.968 -1.024 -27.746 1.00 53.72 122 ASN A C 1
ATOM 913 O O . ASN A 1 122 ? -4.349 -0.785 -26.599 1.00 53.72 122 ASN A O 1
ATOM 917 N N . PRO A 1 123 ? -2.860 -0.434 -28.232 1.00 58.66 123 PRO A N 1
ATOM 918 C CA . PRO A 1 123 ? -1.972 0.408 -27.418 1.00 58.66 123 PRO A CA 1
ATOM 919 C C . PRO A 1 123 ? -2.582 1.754 -26.981 1.00 58.66 123 PRO A C 1
ATOM 921 O O . PRO A 1 123 ? -2.140 2.347 -26.001 1.00 58.66 123 PRO A O 1
ATOM 924 N N . LEU A 1 124 ? -3.599 2.262 -27.689 1.00 70.12 124 LEU A N 1
ATOM 925 C CA . LEU A 1 124 ? -4.237 3.541 -27.347 1.00 70.12 124 LEU A CA 1
ATOM 926 C C . LEU A 1 124 ? -5.267 3.396 -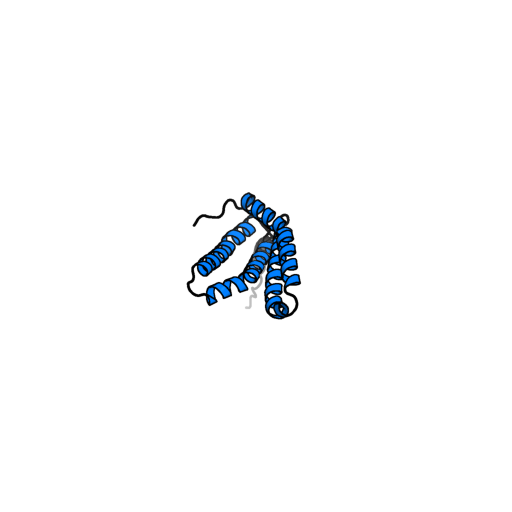26.210 1.00 70.12 124 LEU A C 1
ATOM 928 O O . LEU A 1 124 ? -5.451 4.316 -25.415 1.00 70.12 124 LEU A O 1
ATOM 932 N N . GLY A 1 125 ? -5.923 2.233 -26.118 1.00 61.03 125 GLY A N 1
ATOM 933 C CA . GLY A 1 125 ? -6.918 1.948 -25.080 1.00 61.03 125 GLY A CA 1
ATOM 934 C C . GLY A 1 125 ? -6.291 1.813 -23.693 1.00 61.03 125 GLY A C 1
ATOM 935 O O . GLY A 1 125 ? -6.822 2.345 -22.721 1.00 61.03 125 GLY A O 1
ATOM 936 N N . THR A 1 126 ? -5.116 1.188 -23.611 1.00 68.50 126 THR A N 1
ATOM 937 C CA . THR A 1 126 ? -4.330 1.077 -22.373 1.00 68.50 126 THR A CA 1
ATOM 938 C C . THR A 1 126 ? -3.825 2.432 -21.875 1.00 68.50 126 THR A C 1
ATOM 940 O O . THR A 1 126 ? -3.859 2.682 -20.673 1.00 68.50 126 THR A O 1
ATOM 943 N N . ALA A 1 127 ? -3.429 3.342 -22.773 1.00 64.81 127 ALA A N 1
ATOM 944 C CA . ALA A 1 127 ? -2.974 4.686 -22.400 1.00 64.81 127 ALA A CA 1
ATOM 945 C C . ALA A 1 127 ? -4.102 5.589 -21.857 1.00 64.81 127 ALA A C 1
ATOM 947 O O . ALA A 1 127 ? -3.893 6.352 -20.916 1.00 64.81 127 ALA A O 1
ATOM 948 N N . LEU A 1 128 ? -5.310 5.509 -22.428 1.00 66.25 128 LEU A N 1
ATOM 949 C CA . LEU A 1 128 ? -6.468 6.258 -21.921 1.00 66.25 128 LEU A CA 1
ATOM 950 C C . LEU A 1 128 ? -7.002 5.676 -20.603 1.00 66.25 128 LEU A C 1
ATOM 952 O O . LEU A 1 128 ? -7.402 6.436 -19.721 1.00 66.25 128 LEU A O 1
ATOM 956 N N . GLY A 1 129 ? -6.974 4.348 -20.451 1.00 66.19 129 GLY A N 1
ATOM 957 C CA . GLY A 1 129 ? -7.376 3.669 -19.218 1.00 66.19 129 GLY A CA 1
ATOM 958 C C . GLY A 1 129 ? -6.488 4.027 -18.025 1.00 66.19 129 GLY A C 1
ATOM 959 O O . GLY A 1 129 ? -7.005 4.326 -16.951 1.00 66.19 129 GLY A O 1
ATOM 960 N N . SER A 1 130 ? -5.166 4.083 -18.217 1.00 67.25 130 SER A N 1
ATOM 961 C CA . SER A 1 130 ? -4.227 4.450 -17.148 1.00 67.25 130 SER A CA 1
ATOM 962 C C . SER A 1 130 ? -4.358 5.914 -16.714 1.00 67.25 130 SER A C 1
ATOM 964 O O . SER A 1 130 ? -4.275 6.206 -15.521 1.00 67.25 130 SER A O 1
ATOM 966 N N . LEU A 1 131 ? -4.637 6.832 -17.648 1.00 66.94 131 LEU A N 1
ATOM 967 C CA . LEU A 1 131 ? -4.892 8.240 -17.330 1.00 66.94 131 LEU A CA 1
ATOM 968 C C . LEU A 1 131 ? -6.175 8.411 -16.503 1.00 66.94 131 LEU A C 1
ATOM 970 O O . LEU A 1 131 ? -6.169 9.101 -15.483 1.00 66.94 131 LEU A O 1
ATOM 974 N N . ALA A 1 132 ? -7.270 7.776 -16.932 1.00 70.00 132 ALA A N 1
ATOM 975 C CA . ALA A 1 132 ? -8.547 7.844 -16.227 1.00 70.00 132 ALA A CA 1
ATOM 976 C C . ALA A 1 132 ? -8.449 7.231 -14.820 1.00 70.00 132 ALA A C 1
ATOM 978 O O . ALA A 1 132 ? -8.929 7.832 -13.856 1.00 70.00 132 ALA A O 1
ATOM 979 N N . ALA A 1 133 ? -7.764 6.088 -14.696 1.00 69.12 133 ALA A N 1
ATOM 980 C CA . ALA A 1 133 ? -7.471 5.470 -13.410 1.00 69.12 133 ALA A CA 1
ATOM 981 C C . ALA A 1 133 ? -6.689 6.437 -12.509 1.00 69.12 133 ALA A C 1
ATOM 983 O O . ALA A 1 133 ? -7.166 6.745 -11.420 1.00 69.12 133 ALA A O 1
ATOM 984 N N . GLY A 1 134 ? -5.585 7.020 -12.994 1.00 69.88 134 GLY A N 1
ATOM 985 C CA . GLY A 1 134 ? -4.757 7.951 -12.217 1.00 69.88 134 GLY A CA 1
ATOM 986 C C . GLY 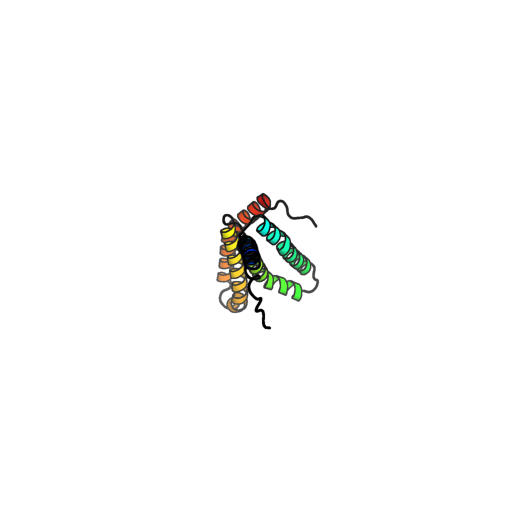A 1 134 ? -5.493 9.211 -11.743 1.00 69.88 134 GLY A C 1
ATOM 987 O O . GLY A 1 134 ? -5.254 9.692 -10.635 1.00 69.88 134 GLY A O 1
ATOM 988 N N . MET A 1 135 ? -6.439 9.730 -12.533 1.00 71.62 135 MET A N 1
ATOM 989 C CA . MET A 1 135 ? -7.289 10.842 -12.095 1.00 71.62 135 MET A CA 1
ATOM 990 C C . MET A 1 135 ? -8.248 10.426 -10.976 1.00 71.62 135 MET A C 1
ATOM 992 O O . MET A 1 135 ? -8.418 11.177 -10.015 1.00 71.62 135 MET A O 1
ATOM 996 N N . SER A 1 136 ? -8.849 9.237 -11.075 1.00 75.00 136 SER A N 1
ATOM 997 C CA . SER A 1 136 ? -9.805 8.744 -10.077 1.00 75.00 136 SER A CA 1
ATOM 998 C C . SER A 1 136 ? -9.162 8.455 -8.717 1.00 75.00 136 SER A C 1
ATOM 1000 O O . SER A 1 136 ? -9.772 8.735 -7.687 1.00 75.00 136 SER A O 1
ATOM 1002 N N . THR A 1 137 ? -7.909 7.992 -8.691 1.00 83.62 137 THR A N 1
ATOM 1003 C CA . THR A 1 137 ? -7.191 7.701 -7.441 1.00 83.62 137 THR A CA 1
ATOM 1004 C C . THR A 1 137 ? -6.602 8.926 -6.765 1.00 83.62 137 THR A C 1
ATOM 1006 O O . THR A 1 137 ? -6.449 8.922 -5.546 1.00 83.62 137 THR A O 1
ATOM 1009 N N . SER A 1 138 ? -6.316 9.994 -7.516 1.00 81.44 138 SER A N 1
ATOM 1010 C CA . SER A 1 138 ? -5.663 11.195 -6.977 1.00 81.44 138 SER A CA 1
ATOM 1011 C C . SER A 1 138 ? -6.396 11.813 -5.775 1.00 81.44 138 SER A C 1
ATOM 1013 O O . SER A 1 138 ? -5.753 12.268 -4.831 1.00 81.44 138 SER A O 1
ATOM 1015 N N . GLY A 1 139 ? -7.733 11.778 -5.770 1.00 89.25 139 GLY A N 1
ATOM 1016 C CA . GLY A 1 139 ? -8.546 12.282 -4.664 1.00 89.25 139 GLY A CA 1
ATOM 1017 C C . GLY A 1 139 ? -8.474 11.412 -3.406 1.00 89.25 139 GLY A C 1
ATOM 1018 O O . GLY A 1 139 ? -8.347 11.950 -2.309 1.00 89.25 139 GLY A O 1
ATOM 1019 N N . ALA A 1 140 ? -8.528 10.084 -3.552 1.00 89.56 140 ALA A N 1
ATOM 1020 C CA . ALA A 1 140 ? -8.380 9.162 -2.422 1.00 89.56 140 ALA A CA 1
ATOM 1021 C C . ALA A 1 140 ? -6.969 9.207 -1.838 1.00 89.56 140 ALA A C 1
ATOM 1023 O O . ALA A 1 140 ? -6.828 9.281 -0.622 1.00 89.56 140 ALA A O 1
ATOM 1024 N N . SER A 1 141 ? -5.931 9.263 -2.681 1.00 88.75 141 SER A N 1
ATOM 1025 C CA . SER A 1 141 ? -4.548 9.421 -2.219 1.00 88.75 141 SER A CA 1
ATOM 1026 C C . SER A 1 141 ? -4.380 10.653 -1.331 1.00 88.75 141 SER A C 1
ATOM 1028 O O . SER A 1 141 ? -3.768 10.554 -0.275 1.00 88.75 141 SER A O 1
ATOM 1030 N N . GLN A 1 142 ? -4.951 11.798 -1.725 1.00 91.50 142 GLN A N 1
ATOM 1031 C CA . GLN A 1 142 ? -4.868 13.035 -0.939 1.00 91.50 142 GLN A CA 1
ATOM 1032 C C . GLN A 1 142 ? -5.588 12.926 0.407 1.00 91.50 142 GLN A C 1
ATOM 1034 O O . GLN A 1 142 ? -5.076 13.421 1.407 1.00 91.50 142 GLN A O 1
ATOM 1039 N N . ARG A 1 143 ? -6.763 12.285 0.449 1.00 94.25 143 ARG A N 1
ATOM 1040 C CA . ARG A 1 143 ? -7.507 12.094 1.703 1.00 94.25 143 ARG A CA 1
ATOM 1041 C C . ARG A 1 143 ? -6.787 11.140 2.646 1.00 94.25 143 ARG A C 1
ATOM 1043 O O . ARG A 1 143 ? -6.652 11.457 3.820 1.00 94.25 143 ARG A O 1
ATOM 1050 N N . VAL A 1 144 ? -6.272 10.029 2.124 1.00 92.62 144 VAL A N 1
ATOM 1051 C CA . VAL A 1 144 ? -5.484 9.056 2.892 1.00 92.62 144 VAL A CA 1
ATOM 1052 C C . VAL A 1 144 ? -4.203 9.689 3.432 1.00 92.62 144 VAL A C 1
ATOM 1054 O O . VAL A 1 144 ? -3.887 9.500 4.603 1.00 92.62 144 VAL A O 1
ATOM 1057 N N . ASP A 1 145 ? -3.494 10.483 2.628 1.00 92.12 145 ASP A N 1
ATOM 1058 C CA . ASP A 1 145 ? -2.299 11.213 3.067 1.00 92.12 145 ASP A CA 1
ATOM 1059 C C . ASP A 1 145 ? -2.621 12.235 4.167 1.00 92.12 145 ASP A C 1
ATOM 1061 O O . ASP A 1 145 ? -2.025 12.191 5.243 1.00 92.12 145 ASP A O 1
ATOM 1065 N N . ALA A 1 146 ? -3.628 13.088 3.951 1.00 94.06 146 ALA A N 1
ATOM 1066 C CA . ALA A 1 146 ? -4.064 14.073 4.940 1.00 94.06 146 ALA A CA 1
ATOM 1067 C C . ALA A 1 146 ? -4.499 13.412 6.255 1.00 94.06 146 ALA A C 1
ATOM 1069 O O . ALA A 1 146 ? -4.064 13.832 7.325 1.00 94.06 146 ALA A O 1
ATOM 1070 N N . TYR A 1 147 ? -5.292 12.341 6.172 1.00 94.44 147 TYR A N 1
ATOM 1071 C CA . TYR A 1 147 ? -5.732 11.575 7.333 1.00 94.44 147 TYR A CA 1
ATOM 1072 C C . TYR A 1 147 ? -4.554 10.967 8.092 1.00 94.44 147 TYR A C 1
ATOM 1074 O O . TYR A 1 147 ? -4.508 11.019 9.319 1.00 94.44 147 TYR A O 1
ATOM 1082 N N . THR A 1 148 ? -3.587 10.407 7.365 1.00 93.69 148 THR A N 1
ATOM 1083 C CA . THR A 1 148 ? -2.399 9.785 7.955 1.00 93.69 148 THR A CA 1
ATOM 1084 C C . THR A 1 148 ? -1.541 10.835 8.657 1.00 93.69 148 THR A C 1
ATOM 1086 O O . THR A 1 148 ? -1.121 10.614 9.787 1.00 93.69 148 THR A O 1
ATOM 1089 N N . LEU A 1 149 ? -1.333 12.004 8.049 1.00 93.31 149 LEU A N 1
ATOM 1090 C CA . LEU A 1 149 ? -0.600 13.107 8.675 1.00 93.31 149 LEU A CA 1
ATOM 1091 C C . LEU A 1 149 ? -1.312 13.657 9.916 1.00 93.31 149 LEU A C 1
ATOM 1093 O O . LEU A 1 149 ? -0.656 13.964 10.910 1.00 93.31 149 LEU A O 1
ATOM 1097 N N . GLU A 1 150 ? -2.638 13.776 9.867 1.00 96.06 150 GLU A N 1
ATOM 1098 C CA . GLU A 1 150 ? -3.448 14.281 10.978 1.00 96.06 150 GLU A CA 1
ATOM 1099 C C . GLU A 1 150 ? -3.471 13.315 12.170 1.00 96.06 150 GLU A C 1
ATOM 1101 O O . GLU A 1 150 ? -3.350 13.749 13.315 1.00 96.06 150 GLU A O 1
ATOM 1106 N N . ASN A 1 151 ? -3.592 12.011 11.909 1.00 94.94 151 ASN A N 1
ATOM 1107 C CA . ASN A 1 151 ? -3.823 11.008 12.947 1.00 94.94 151 ASN A CA 1
ATOM 1108 C C . ASN A 1 151 ? -2.554 10.263 13.385 1.00 94.94 151 ASN A C 1
ATOM 1110 O O . ASN A 1 151 ? -2.426 9.907 14.554 1.00 94.94 151 ASN A O 1
ATOM 1114 N N . CYS A 1 152 ? -1.617 10.030 12.466 1.00 92.38 152 CYS A N 1
ATOM 1115 C CA . CYS A 1 152 ? -0.381 9.288 12.720 1.00 92.38 152 CYS A CA 1
ATOM 1116 C C . CYS A 1 152 ? 0.847 10.203 12.877 1.00 92.38 152 CYS A C 1
ATOM 1118 O O . CYS A 1 152 ? 1.867 9.772 13.415 1.00 92.38 152 CYS A O 1
ATOM 1120 N N . GLY A 1 153 ? 0.756 11.463 12.437 1.00 91.62 153 GLY A N 1
ATOM 1121 C CA . GLY A 1 153 ? 1.860 12.422 12.450 1.00 91.62 153 GLY A CA 1
ATOM 1122 C C . GLY A 1 153 ? 2.780 12.311 11.225 1.00 91.62 153 GLY A C 1
ATOM 1123 O O . GLY A 1 153 ? 2.422 11.702 10.220 1.00 91.62 153 GLY A O 1
ATOM 1124 N N . PRO A 1 154 ? 3.963 12.948 11.246 1.00 85.38 154 PRO A N 1
ATOM 1125 C CA . PRO A 1 154 ? 4.948 12.778 10.185 1.00 85.38 154 PRO A CA 1
ATOM 1126 C C . PRO A 1 154 ? 5.548 11.361 10.217 1.00 85.38 154 PRO A C 1
ATOM 1128 O O . PRO A 1 154 ? 5.695 10.782 11.296 1.00 85.38 154 PRO A O 1
ATOM 1131 N N . PRO A 1 155 ? 5.955 10.810 9.057 1.00 77.31 155 PRO A N 1
ATOM 1132 C CA . PRO A 1 155 ? 6.594 9.502 9.008 1.00 77.31 155 PRO A CA 1
ATOM 1133 C C . PRO A 1 155 ? 7.848 9.472 9.897 1.00 77.31 155 PRO A C 1
ATOM 1135 O O . PRO A 1 155 ? 8.595 10.457 9.910 1.00 77.31 155 PRO A O 1
ATOM 1138 N N . PRO A 1 156 ? 8.126 8.352 10.595 1.00 74.12 156 PRO A N 1
ATOM 1139 C CA . PRO A 1 156 ? 9.357 8.207 11.359 1.00 74.12 156 PRO A CA 1
ATOM 1140 C C . PRO A 1 156 ? 10.562 8.417 10.439 1.00 74.12 156 PRO A C 1
ATOM 1142 O O . PRO A 1 156 ? 10.693 7.739 9.417 1.00 74.12 156 PRO A O 1
ATOM 1145 N N . THR A 1 157 ? 11.433 9.365 10.776 1.00 69.06 157 THR A N 1
ATOM 1146 C CA . THR A 1 157 ? 12.725 9.515 10.105 1.00 69.06 157 THR A CA 1
ATOM 1147 C C . THR A 1 157 ? 13.653 8.432 10.645 1.00 69.06 157 THR A C 1
ATOM 1149 O O . THR A 1 157 ? 14.018 8.497 11.821 1.00 69.06 157 THR A O 1
ATOM 1152 N N . ASN A 1 158 ? 13.988 7.438 9.821 1.00 54.06 158 ASN A N 1
ATOM 1153 C CA . ASN A 1 158 ? 15.135 6.564 10.089 1.00 54.06 158 ASN A CA 1
ATOM 1154 C C . ASN A 1 158 ? 16.444 7.318 9.842 1.00 54.06 158 ASN A C 1
ATOM 1156 O O . ASN A 1 158 ? 16.475 8.130 8.887 1.00 54.06 158 ASN A O 1
#

pLDDT: mean 76.53, std 16.12, range [46.38, 96.56]

Foldseek 3Di:
DDDDDDDDDPPPVVVVVVVVVVVVVVVVVVVVPLAADLVQLLCLCQVVVVVLVVLLVVLVVDPDPVSVVVCVLCVLVSQLVSLVSSLRNHDPVLNVLSVLSSVLSVVVNVVSVVCVVCVVPDVPVSVVVVVVSVVSNPVSVVVVVVSCCVRNNDHDDD